Protein AF-A0A2H0LC21-F1 (afdb_monomer_lite)

Foldseek 3Di:
DVCVVPVPDDVVVVLVVPDDDVDPSVVVVVVCVVVVVVVVVVVVVVVVVVVVVVVVD

Radius of gyration: 15.8 Å; chains: 1; bounding box: 34×28×38 Å

pLDDT: mean 90.62, std 9.61, range [60.22, 98.5]

Structure (mmCIF, N/CA/C/O backbone):
data_AF-A0A2H0LC21-F1
#
_entry.id   AF-A0A2H0LC21-F1
#
loop_
_atom_site.group_PDB
_atom_site.id
_atom_site.type_symbol
_atom_site.label_atom_id
_atom_site.label_alt_id
_atom_site.label_comp_id
_atom_site.label_asym_id
_atom_site.label_entity_id
_atom_site.label_seq_id
_atom_site.pdbx_PDB_ins_code
_atom_site.Cartn_x
_atom_site.Cartn_y
_atom_site.Cartn_z
_atom_site.occupancy
_atom_site.B_iso_or_equiv
_atom_site.auth_seq_id
_atom_site.auth_comp_id
_atom_site.auth_asym_id
_atom_site.auth_atom_id
_atom_site.pdbx_PDB_model_num
ATOM 1 N N . ALA A 1 1 ? 4.188 -7.181 8.755 1.00 60.22 1 ALA A N 1
ATOM 2 C CA . ALA A 1 1 ? 4.202 -8.244 7.724 1.00 60.22 1 ALA A CA 1
ATOM 3 C C . ALA A 1 1 ? 3.893 -9.628 8.297 1.00 60.22 1 ALA A C 1
ATOM 5 O O . ALA A 1 1 ? 3.175 -10.372 7.649 1.00 60.22 1 ALA A O 1
ATOM 6 N N . ARG A 1 2 ? 4.362 -9.944 9.513 1.00 70.12 2 ARG A N 1
ATOM 7 C CA . ARG A 1 2 ? 4.195 -11.242 10.183 1.00 70.12 2 ARG A CA 1
ATOM 8 C C . ARG A 1 2 ? 2.792 -11.873 10.084 1.00 70.12 2 ARG A C 1
ATOM 10 O O . ARG A 1 2 ? 2.678 -12.980 9.589 1.00 70.12 2 ARG A O 1
ATOM 17 N N . LEU A 1 3 ? 1.726 -11.134 10.411 1.00 71.94 3 LEU A N 1
ATOM 18 C CA . LEU A 1 3 ? 0.339 -11.628 10.292 1.00 71.94 3 LEU A CA 1
ATOM 19 C C . LEU A 1 3 ? -0.045 -12.090 8.875 1.00 71.94 3 LEU A C 1
ATOM 21 O O . LEU A 1 3 ? -0.725 -13.097 8.727 1.00 71.94 3 LEU A O 1
ATOM 25 N N . ALA A 1 4 ? 0.384 -11.377 7.834 1.00 70.88 4 ALA A N 1
ATOM 26 C CA . ALA A 1 4 ? 0.093 -11.760 6.451 1.00 70.88 4 ALA A CA 1
ATOM 27 C C . ALA A 1 4 ? 0.943 -12.953 5.988 1.00 70.88 4 ALA A C 1
ATOM 29 O O . ALA A 1 4 ? 0.488 -13.744 5.176 1.00 70.88 4 ALA A O 1
ATOM 30 N N . ALA A 1 5 ? 2.160 -13.090 6.518 1.00 72.25 5 ALA A N 1
ATOM 31 C CA . ALA A 1 5 ? 3.042 -14.209 6.204 1.00 72.25 5 ALA A CA 1
ATOM 32 C C . ALA A 1 5 ? 2.641 -15.509 6.928 1.00 72.25 5 ALA A C 1
ATOM 34 O O . ALA A 1 5 ? 2.914 -16.589 6.419 1.00 72.25 5 ALA A O 1
ATOM 35 N N . GLU A 1 6 ? 2.011 -15.409 8.102 1.00 81.88 6 GLU A N 1
ATOM 36 C CA . GLU A 1 6 ? 1.758 -16.555 8.989 1.00 81.88 6 GLU A CA 1
ATOM 37 C C . GLU A 1 6 ? 0.288 -17.016 9.031 1.00 81.88 6 GLU A C 1
ATOM 39 O O . GLU A 1 6 ? 0.031 -18.144 9.433 1.00 81.88 6 GLU A O 1
ATOM 44 N N . SER A 1 7 ? -0.689 -16.186 8.641 1.00 74.88 7 SER A N 1
ATOM 45 C CA . SER A 1 7 ? -2.119 -16.527 8.812 1.00 74.88 7 SER A CA 1
ATOM 46 C C . SER A 1 7 ? -2.722 -17.392 7.703 1.00 74.88 7 SER A C 1
ATOM 48 O O . SER A 1 7 ? -3.763 -18.002 7.923 1.00 74.88 7 SER A O 1
ATOM 50 N N . GLY A 1 8 ? -2.130 -17.406 6.502 1.00 79.06 8 GLY A N 1
ATOM 51 C CA . GLY A 1 8 ? -2.756 -17.990 5.306 1.00 79.06 8 GLY A CA 1
ATOM 52 C C . GLY A 1 8 ? -4.032 -17.266 4.843 1.00 79.06 8 GLY A C 1
ATOM 53 O O . GLY A 1 8 ? -4.649 -17.684 3.868 1.00 79.06 8 GLY A O 1
ATOM 54 N N . GLU A 1 9 ? -4.434 -16.187 5.522 1.00 81.50 9 GLU A N 1
ATOM 55 C CA . GLU A 1 9 ? -5.600 -15.379 5.177 1.00 81.50 9 GLU A CA 1
ATOM 56 C C . GLU A 1 9 ? -5.236 -14.308 4.146 1.00 81.50 9 GLU A C 1
ATOM 58 O O . GLU A 1 9 ? -4.149 -13.722 4.161 1.00 81.50 9 GLU A O 1
ATOM 63 N N . GLU A 1 10 ? -6.204 -13.970 3.297 1.00 87.94 10 GLU A N 1
ATOM 64 C CA . GLU A 1 10 ? -6.059 -12.866 2.358 1.00 87.94 10 GLU A CA 1
ATOM 65 C C . GLU A 1 10 ? -5.768 -11.544 3.097 1.00 87.94 10 GLU A C 1
ATOM 67 O O . GLU A 1 10 ? -6.478 -11.188 4.048 1.00 87.94 10 GLU A O 1
ATOM 72 N N . PRO A 1 11 ? -4.799 -10.723 2.639 1.00 86.38 11 PRO A N 1
ATOM 73 C CA . PRO A 1 11 ? -4.462 -9.454 3.286 1.00 86.38 11 PRO A CA 1
ATOM 74 C C . PRO A 1 11 ? -5.654 -8.503 3.464 1.00 86.38 11 PRO A C 1
ATOM 76 O O . PRO A 1 11 ? -5.655 -7.663 4.365 1.00 86.38 11 PRO A O 1
ATOM 79 N N . ALA A 1 12 ? -6.671 -8.606 2.603 1.00 86.81 12 ALA A N 1
ATOM 80 C CA . ALA A 1 12 ? -7.909 -7.845 2.734 1.00 86.81 12 ALA A CA 1
ATOM 81 C C . ALA A 1 12 ? -8.724 -8.251 3.971 1.00 86.81 12 ALA A C 1
ATOM 83 O O . ALA A 1 12 ? -9.183 -7.368 4.697 1.00 86.81 12 ALA A O 1
ATOM 84 N N . ALA A 1 13 ? -8.845 -9.553 4.242 1.00 85.69 13 ALA A N 1
ATOM 85 C CA . ALA A 1 13 ? -9.536 -10.072 5.418 1.00 85.69 13 ALA A CA 1
ATOM 86 C C . ALA A 1 13 ? -8.807 -9.653 6.703 1.00 85.69 13 ALA A C 1
ATOM 88 O O . ALA A 1 13 ? -9.413 -9.098 7.620 1.00 85.69 13 ALA A O 1
ATOM 89 N N . LEU A 1 14 ? -7.476 -9.772 6.723 1.00 87.50 14 LEU A N 1
ATOM 90 C CA . LEU A 1 14 ? -6.654 -9.329 7.854 1.00 87.50 14 LEU A CA 1
ATOM 91 C C . LEU A 1 14 ? -6.809 -7.832 8.146 1.00 87.50 14 LEU A C 1
ATOM 93 O O . LEU A 1 14 ? -6.912 -7.437 9.307 1.00 87.50 14 LEU A O 1
ATOM 97 N N . ARG A 1 15 ? -6.870 -6.986 7.106 1.00 88.31 15 ARG A N 1
ATOM 98 C CA . ARG A 1 15 ? -7.127 -5.545 7.273 1.00 88.31 15 ARG A CA 1
ATOM 99 C C . ARG A 1 15 ? -8.491 -5.282 7.900 1.00 88.31 15 ARG A C 1
ATOM 101 O O . ARG A 1 15 ? -8.584 -4.426 8.776 1.00 88.31 15 ARG A O 1
ATOM 108 N N . GLN A 1 16 ? -9.533 -6.000 7.484 1.00 87.00 16 GLN A N 1
ATOM 109 C CA . GLN A 1 16 ? -10.869 -5.841 8.063 1.00 87.00 16 GLN A CA 1
ATOM 110 C C . GLN A 1 16 ? -10.875 -6.180 9.559 1.00 87.00 16 GLN A C 1
ATOM 112 O O . GLN A 1 16 ? -11.431 -5.418 10.345 1.00 87.00 16 GLN A O 1
ATOM 117 N N . ARG A 1 17 ? -10.176 -7.244 9.976 1.00 87.50 17 ARG A N 1
ATOM 118 C CA . ARG A 1 17 ? -10.115 -7.673 11.387 1.00 87.50 17 ARG A CA 1
ATOM 119 C C . ARG A 1 17 ? -9.522 -6.627 12.333 1.00 87.50 17 ARG A C 1
ATOM 121 O O . ARG A 1 17 ? -9.910 -6.575 13.495 1.00 87.50 17 ARG A O 1
ATOM 128 N N . VAL A 1 18 ? -8.608 -5.786 11.847 1.00 88.81 18 VAL A N 1
ATOM 129 C CA . VAL A 1 18 ? -7.978 -4.706 12.637 1.00 88.81 18 VAL A CA 1
ATOM 130 C C . VAL A 1 18 ? -8.632 -3.336 12.428 1.00 88.81 18 VAL A C 1
ATOM 132 O O . VAL A 1 18 ? -8.138 -2.325 12.935 1.00 88.81 18 VAL A O 1
ATOM 135 N N . THR A 1 19 ? -9.731 -3.278 11.671 1.00 91.94 19 THR A N 1
ATOM 136 C CA . THR A 1 19 ? -10.419 -2.031 11.326 1.00 91.94 19 THR A CA 1
ATOM 137 C C . THR A 1 19 ? -11.766 -1.958 12.031 1.00 91.94 19 THR A C 1
ATOM 139 O O . THR A 1 19 ? -12.793 -2.383 11.508 1.00 91.94 19 THR A O 1
ATOM 142 N N . SER A 1 20 ? -11.770 -1.381 13.230 1.00 92.56 20 SER A N 1
ATOM 143 C CA . SER A 1 20 ? -13.003 -1.039 13.937 1.00 92.56 20 SER A CA 1
ATOM 144 C C . SER A 1 20 ? -13.660 0.219 13.350 1.00 92.56 20 SER A C 1
ATOM 146 O O . SER A 1 20 ? -12.986 1.153 12.905 1.00 92.56 20 SER A O 1
ATOM 148 N N . LYS A 1 21 ? -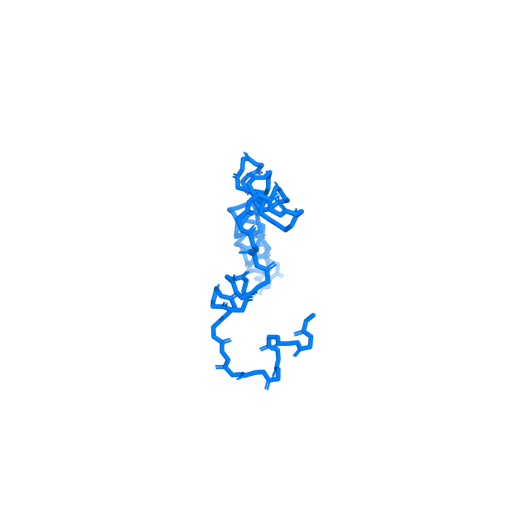15.000 0.261 13.374 1.00 87.69 21 LYS A N 1
ATOM 149 C CA . LYS A 1 21 ? -15.791 1.417 12.923 1.00 87.69 21 LYS A CA 1
ATOM 150 C C . LYS A 1 21 ? -15.413 2.658 13.736 1.00 87.69 21 LYS A C 1
ATOM 152 O O . LYS A 1 21 ? -15.433 2.604 14.963 1.00 87.69 21 LYS A O 1
ATOM 157 N N . LYS A 1 22 ? -15.109 3.776 13.063 1.00 90.75 22 LYS A N 1
ATOM 158 C CA . LYS A 1 22 ? -14.592 5.023 13.677 1.00 90.75 22 LYS A CA 1
ATOM 159 C C . LYS A 1 22 ? -13.257 4.864 14.438 1.00 90.75 22 LYS A C 1
ATOM 161 O O . LYS A 1 22 ? -12.907 5.734 15.231 1.00 90.75 22 LYS A O 1
ATOM 166 N N . GLY A 1 23 ? -12.514 3.778 14.215 1.00 94.81 23 GLY A N 1
ATOM 167 C CA . GLY A 1 23 ? -11.194 3.560 14.808 1.00 94.81 23 GLY A CA 1
ATOM 168 C C . GLY A 1 23 ? -10.066 4.302 14.082 1.00 94.81 23 GLY A C 1
ATOM 169 O O . GLY A 1 23 ? -10.236 4.829 12.980 1.00 94.81 23 GLY A O 1
ATOM 170 N N . THR A 1 24 ? -8.872 4.289 14.676 1.00 95.06 24 THR A N 1
ATOM 171 C CA . THR A 1 24 ? -7.664 4.909 14.100 1.00 95.06 24 THR A CA 1
ATOM 172 C C . THR A 1 24 ? -7.225 4.230 12.799 1.00 95.06 24 THR A C 1
ATOM 174 O O . THR A 1 24 ? -6.861 4.917 11.843 1.00 95.06 24 THR A O 1
ATOM 177 N N . THR A 1 25 ? -7.340 2.899 12.708 1.00 92.94 25 THR A N 1
ATOM 178 C CA . THR A 1 25 ? -7.046 2.139 11.481 1.00 92.94 25 THR A CA 1
ATOM 179 C C . THR A 1 25 ? -7.973 2.533 10.331 1.00 92.94 25 THR A C 1
ATOM 181 O O . THR A 1 25 ? -7.516 2.730 9.207 1.00 92.94 25 THR A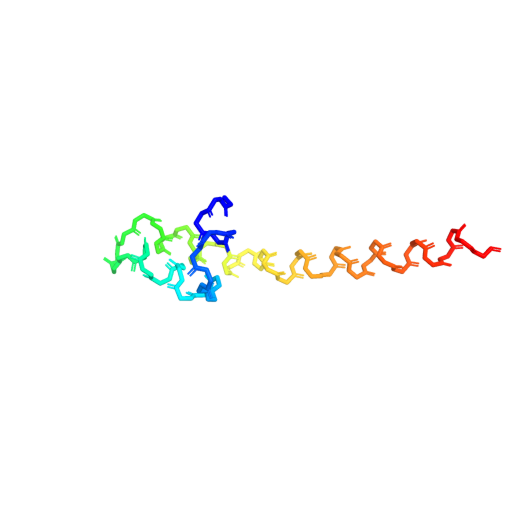 O 1
ATOM 184 N N . GLU A 1 26 ? -9.272 2.711 10.600 1.00 95.12 26 GLU A N 1
ATOM 185 C CA . GLU A 1 26 ? -10.248 3.130 9.586 1.00 95.12 26 GLU A CA 1
ATOM 186 C C . GLU A 1 26 ? -9.918 4.528 9.048 1.00 95.12 26 GLU A C 1
ATOM 188 O O . GLU A 1 26 ? -9.938 4.750 7.835 1.00 95.12 26 GLU A O 1
ATOM 193 N N . ALA A 1 27 ? -9.576 5.464 9.940 1.00 96.62 27 ALA A N 1
ATOM 194 C CA . ALA A 1 27 ? -9.184 6.818 9.563 1.00 96.62 27 ALA A CA 1
ATOM 195 C C . ALA A 1 27 ? -7.932 6.823 8.669 1.00 96.62 27 ALA A C 1
ATOM 197 O O . ALA A 1 27 ? -7.924 7.483 7.626 1.00 96.62 27 ALA A O 1
ATOM 198 N N . ALA A 1 28 ? -6.911 6.034 9.021 1.00 95.75 28 ALA A N 1
ATOM 199 C CA . ALA A 1 28 ? -5.704 5.889 8.210 1.00 95.75 28 ALA A CA 1
ATOM 200 C C . AL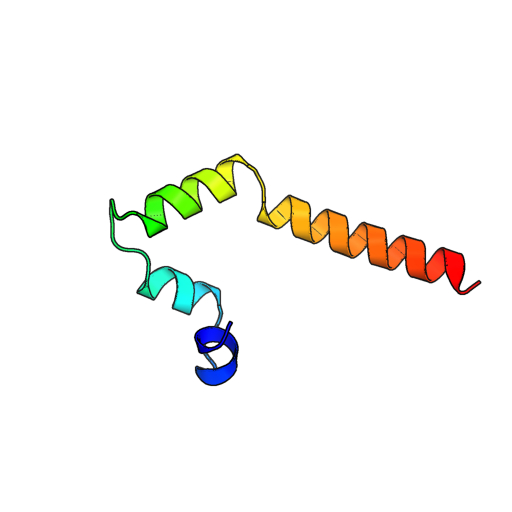A A 1 28 ? -6.010 5.292 6.824 1.00 95.75 28 ALA A C 1
ATOM 202 O O . ALA A 1 28 ? -5.595 5.848 5.806 1.00 95.75 28 ALA A O 1
ATOM 203 N N . LEU A 1 29 ? -6.798 4.212 6.759 1.00 94.50 29 LEU A N 1
ATOM 204 C CA . LEU A 1 29 ? -7.176 3.570 5.494 1.00 94.50 29 LEU A CA 1
ATOM 205 C C . LEU A 1 29 ? -7.964 4.512 4.573 1.00 94.50 29 LEU A C 1
ATOM 207 O O . LEU A 1 29 ? -7.698 4.548 3.371 1.00 94.50 29 LEU A O 1
ATOM 211 N N . LYS A 1 30 ? -8.879 5.320 5.123 1.00 95.62 30 LYS A N 1
ATOM 212 C CA . LYS A 1 30 ? -9.596 6.356 4.362 1.00 95.62 30 LYS A CA 1
ATOM 213 C C . LYS A 1 30 ? -8.636 7.380 3.763 1.00 95.62 30 LYS A C 1
ATOM 215 O O . LYS A 1 30 ? -8.798 7.760 2.604 1.00 95.62 30 LYS A O 1
ATOM 220 N N . GLN A 1 31 ? -7.628 7.813 4.518 1.00 97.94 31 GLN A N 1
ATOM 221 C CA . GLN A 1 31 ? -6.631 8.744 3.996 1.00 97.94 31 GLN A CA 1
ATOM 222 C C . GLN A 1 31 ? -5.773 8.098 2.901 1.00 97.94 31 GLN A C 1
ATOM 224 O O . GLN A 1 31 ? -5.540 8.719 1.868 1.00 97.94 31 GLN A O 1
ATOM 229 N N . PHE A 1 32 ? -5.371 6.835 3.062 1.00 96.88 32 PHE A N 1
ATOM 230 C CA . PHE A 1 32 ? -4.616 6.111 2.034 1.00 96.88 32 PHE A CA 1
ATOM 231 C C . PHE A 1 32 ? -5.404 5.929 0.734 1.00 96.88 32 PHE A C 1
ATOM 233 O O . PHE A 1 32 ? -4.828 6.048 -0.349 1.00 96.88 32 PHE A O 1
ATOM 240 N N . GLN A 1 33 ? -6.714 5.685 0.828 1.00 95.56 33 GLN A N 1
ATOM 241 C CA . GLN A 1 33 ? -7.601 5.638 -0.336 1.00 95.56 33 GLN A CA 1
ATOM 242 C C . GLN A 1 33 ? -7.679 6.998 -1.035 1.00 95.56 33 GLN A C 1
ATOM 244 O O . GLN A 1 33 ? -7.478 7.061 -2.246 1.00 95.56 33 GLN A O 1
ATOM 249 N N . LYS A 1 34 ? -7.888 8.090 -0.284 1.00 97.88 34 LYS A N 1
ATOM 250 C CA . LYS A 1 34 ? -7.903 9.459 -0.835 1.00 97.88 34 LYS A CA 1
ATOM 251 C C . LYS A 1 34 ? -6.589 9.830 -1.520 1.00 97.88 34 LYS A C 1
ATOM 253 O O . LYS A 1 34 ? -6.601 10.447 -2.577 1.00 97.88 34 LYS A O 1
ATOM 258 N N . SER A 1 35 ? -5.463 9.427 -0.939 1.00 98.06 35 SER A N 1
ATOM 259 C CA . SER A 1 35 ? -4.125 9.648 -1.496 1.00 98.06 35 SER A CA 1
ATOM 260 C C . SER A 1 35 ? -3.748 8.653 -2.604 1.00 98.06 35 SER A C 1
ATOM 262 O O . SER A 1 35 ? -2.617 8.685 -3.082 1.00 98.06 35 SER A O 1
ATOM 264 N N . ALA A 1 36 ? -4.661 7.761 -3.010 1.00 97.31 36 ALA A N 1
ATOM 265 C CA . ALA A 1 36 ? -4.455 6.756 -4.053 1.00 97.31 36 ALA A CA 1
ATOM 266 C C . ALA A 1 36 ? -3.188 5.898 -3.857 1.00 97.31 36 ALA A C 1
ATOM 268 O O . ALA A 1 36 ? -2.538 5.508 -4.829 1.00 97.31 36 ALA A O 1
ATOM 269 N N . VAL A 1 37 ? -2.840 5.580 -2.603 1.00 97.56 37 VAL A N 1
ATOM 270 C CA . VAL A 1 37 ? -1.582 4.892 -2.253 1.00 97.56 37 VAL A CA 1
ATOM 271 C C . VAL A 1 37 ? -1.455 3.544 -2.967 1.00 97.56 37 VAL A C 1
ATOM 273 O O . VAL A 1 37 ? -0.415 3.261 -3.556 1.00 97.56 37 VAL A O 1
ATOM 276 N N . GLY A 1 38 ? -2.523 2.735 -2.980 1.00 95.25 38 GLY A N 1
ATOM 277 C CA . GLY A 1 38 ? -2.521 1.426 -3.647 1.00 95.25 38 GLY A CA 1
ATOM 278 C C . GLY A 1 38 ? -2.240 1.529 -5.149 1.00 95.25 38 GLY A C 1
ATOM 279 O O . GLY A 1 38 ? -1.339 0.868 -5.657 1.00 95.25 38 GLY A O 1
ATOM 280 N N . ALA A 1 39 ? -2.937 2.438 -5.836 1.00 96.62 39 ALA A N 1
ATOM 281 C CA . ALA A 1 39 ? -2.717 2.689 -7.258 1.00 96.62 39 ALA A CA 1
ATOM 282 C C . ALA A 1 39 ? -1.319 3.279 -7.531 1.00 96.62 39 ALA A C 1
ATOM 284 O O . ALA A 1 39 ? -0.717 3.014 -8.568 1.00 96.62 39 ALA A O 1
ATOM 285 N N . GLY A 1 40 ? -0.783 4.083 -6.607 1.00 98.50 40 GLY A N 1
ATOM 286 C CA . GLY A 1 40 ? 0.584 4.598 -6.677 1.00 98.50 40 GLY A CA 1
ATOM 287 C C . GLY A 1 40 ? 1.632 3.486 -6.635 1.00 98.50 40 GLY A C 1
ATOM 288 O O . GLY A 1 40 ? 2.529 3.466 -7.478 1.00 98.50 40 GLY A O 1
ATOM 289 N N . ILE A 1 41 ? 1.484 2.538 -5.705 1.00 98.12 41 ILE A N 1
ATOM 290 C CA . ILE A 1 41 ? 2.363 1.366 -5.591 1.00 98.12 41 ILE A CA 1
ATOM 291 C C . ILE A 1 41 ? 2.307 0.528 -6.872 1.00 98.12 41 ILE A C 1
ATOM 293 O O . ILE A 1 41 ? 3.354 0.215 -7.433 1.00 98.12 41 ILE A O 1
ATOM 297 N N . GLU A 1 42 ? 1.109 0.222 -7.376 1.00 98.06 42 GLU A N 1
ATOM 298 C CA . GLU A 1 42 ? 0.931 -0.550 -8.613 1.00 98.06 42 GLU A CA 1
ATOM 299 C C . GLU A 1 42 ? 1.639 0.111 -9.804 1.00 98.06 42 GLU A C 1
ATOM 301 O O . GLU A 1 42 ? 2.455 -0.519 -10.483 1.00 98.06 42 GLU A O 1
ATOM 306 N N . ARG A 1 43 ? 1.399 1.412 -10.022 1.00 98.38 43 ARG A N 1
ATOM 307 C CA . ARG A 1 43 ? 2.071 2.167 -11.089 1.00 98.38 43 ARG A CA 1
ATOM 308 C C . ARG A 1 43 ? 3.590 2.145 -10.937 1.00 98.38 43 ARG A C 1
ATOM 310 O O . ARG A 1 43 ? 4.288 1.993 -11.940 1.00 98.38 43 ARG A O 1
ATOM 317 N N . GLY A 1 44 ? 4.090 2.285 -9.709 1.00 98.44 44 GLY A N 1
ATOM 318 C CA . GLY A 1 44 ? 5.518 2.238 -9.399 1.00 98.44 44 GLY A CA 1
ATOM 319 C C . GLY A 1 44 ? 6.146 0.889 -9.749 1.00 98.44 44 GLY A C 1
ATOM 320 O O . GLY A 1 44 ? 7.151 0.847 -10.457 1.00 98.44 44 GLY A O 1
ATOM 321 N N . VAL A 1 45 ? 5.516 -0.214 -9.337 1.00 98.50 45 VAL A N 1
ATOM 322 C CA . VAL A 1 45 ? 5.977 -1.577 -9.648 1.00 98.50 45 VAL A CA 1
ATOM 323 C C . VAL A 1 45 ? 5.988 -1.820 -11.157 1.00 98.50 45 VAL A C 1
ATOM 325 O O . VAL A 1 45 ? 6.979 -2.312 -11.698 1.00 98.50 45 VAL A O 1
ATOM 328 N N . LEU A 1 46 ? 4.933 -1.417 -11.870 1.00 98.38 46 LEU A N 1
ATOM 329 C CA . LEU A 1 46 ? 4.875 -1.553 -13.327 1.00 98.38 46 LEU A CA 1
ATOM 330 C C . LEU A 1 46 ? 5.951 -0.715 -14.033 1.00 98.38 46 LEU A C 1
ATOM 332 O O . LEU A 1 46 ? 6.530 -1.173 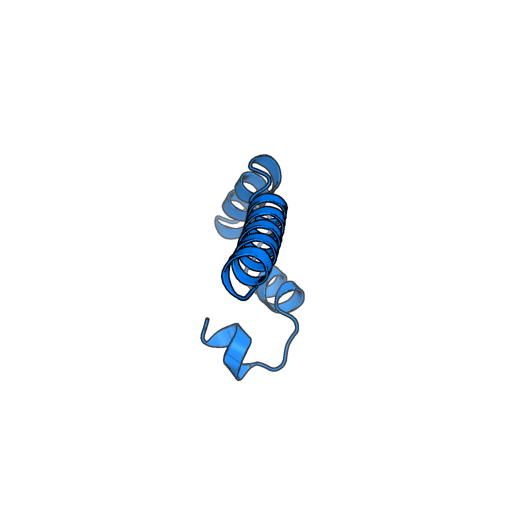-15.019 1.00 98.38 46 LEU A O 1
ATOM 336 N N . ALA A 1 47 ? 6.232 0.496 -13.545 1.00 98.50 47 ALA A N 1
ATOM 337 C CA . ALA A 1 47 ? 7.302 1.340 -14.074 1.00 98.50 47 ALA A CA 1
ATOM 338 C C . ALA A 1 47 ? 8.683 0.711 -13.858 1.00 98.50 47 ALA A C 1
ATOM 340 O O . ALA A 1 47 ? 9.464 0.629 -14.807 1.00 98.50 47 ALA A O 1
ATOM 341 N N . ALA A 1 48 ? 8.951 0.191 -12.658 1.00 98.19 48 ALA A N 1
ATOM 342 C CA . ALA A 1 48 ? 10.186 -0.525 -12.356 1.00 98.19 48 ALA A CA 1
ATOM 343 C C . ALA A 1 48 ? 10.355 -1.764 -13.252 1.00 98.19 48 ALA A C 1
ATOM 345 O O . ALA A 1 48 ? 11.417 -1.966 -13.840 1.00 98.19 48 ALA A O 1
ATOM 346 N N . ALA A 1 49 ? 9.289 -2.548 -13.441 1.00 98.06 49 ALA A N 1
ATOM 347 C CA . ALA A 1 49 ? 9.307 -3.723 -14.308 1.00 98.06 49 ALA A CA 1
ATOM 348 C C . ALA A 1 49 ? 9.572 -3.367 -15.782 1.00 98.06 49 ALA A C 1
ATOM 350 O O . ALA A 1 49 ? 10.311 -4.079 -16.462 1.00 98.06 49 ALA A O 1
ATOM 351 N N . ARG A 1 50 ? 8.997 -2.264 -16.290 1.00 98.25 50 ARG A N 1
ATOM 352 C CA . ARG A 1 50 ? 9.312 -1.755 -17.639 1.00 98.25 50 ARG A CA 1
ATOM 353 C C . ARG A 1 50 ? 10.783 -1.376 -17.750 1.00 98.25 50 ARG A C 1
ATOM 355 O O . ARG A 1 50 ? 11.452 -1.860 -18.657 1.00 98.25 50 ARG A O 1
ATOM 362 N N . ARG A 1 51 ? 11.292 -0.597 -16.792 1.00 98.06 51 ARG A N 1
ATOM 363 C CA . ARG A 1 51 ? 12.684 -0.145 -16.796 1.00 98.06 51 ARG A CA 1
ATOM 364 C C . ARG A 1 51 ? 13.673 -1.307 -16.739 1.00 98.06 51 ARG A C 1
ATOM 36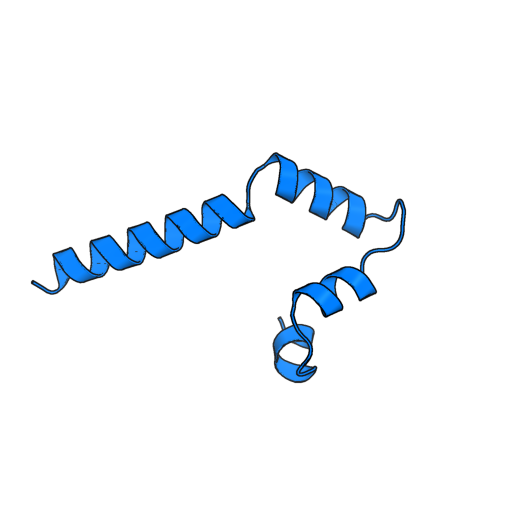6 O O . ARG A 1 51 ? 14.665 -1.298 -17.456 1.00 98.06 51 ARG A O 1
ATOM 373 N N . SER A 1 52 ? 13.391 -2.327 -15.931 1.00 97.81 52 SER A N 1
ATOM 374 C CA . SER A 1 52 ? 14.219 -3.535 -15.871 1.00 97.81 52 SER A CA 1
ATOM 375 C C . SER A 1 52 ? 14.330 -4.222 -17.236 1.00 97.81 52 SER A C 1
ATOM 377 O O . SER A 1 52 ? 15.431 -4.581 -17.634 1.00 97.81 52 SER A O 1
ATOM 379 N N . ARG A 1 53 ? 13.230 -4.333 -17.996 1.00 97.44 53 ARG A N 1
ATOM 380 C CA . ARG A 1 53 ? 13.250 -4.923 -19.347 1.00 97.44 53 ARG A CA 1
ATOM 381 C C . ARG A 1 53 ? 14.029 -4.094 -20.364 1.00 97.44 53 ARG A C 1
ATOM 383 O O . ARG A 1 53 ? 14.602 -4.667 -21.281 1.00 97.44 53 ARG A O 1
ATOM 390 N N . GLU A 1 54 ? 14.028 -2.771 -20.226 1.00 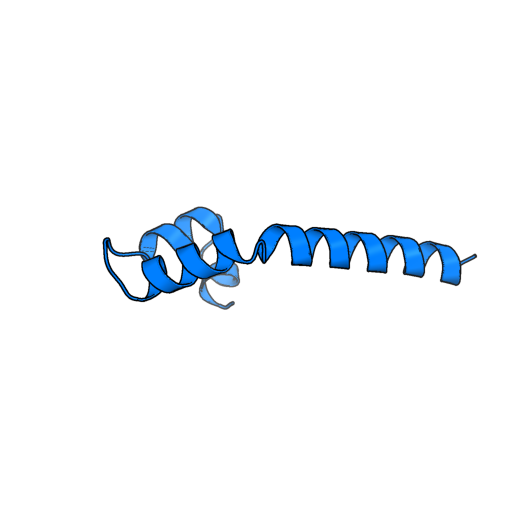97.44 54 GLU A N 1
ATOM 391 C CA . GLU A 1 54 ? 14.840 -1.885 -21.071 1.00 97.44 54 GLU A CA 1
ATOM 392 C C . GLU A 1 54 ? 16.336 -2.045 -20.793 1.00 97.44 54 GLU A C 1
ATOM 394 O O . GLU A 1 54 ? 17.126 -1.968 -21.721 1.00 97.44 54 GLU A O 1
ATOM 399 N N . LEU A 1 55 ? 16.713 -2.253 -19.526 1.00 96.19 55 LEU A N 1
ATOM 400 C CA . LEU A 1 55 ? 18.107 -2.383 -19.090 1.00 96.19 55 LEU A CA 1
ATOM 401 C C . LEU A 1 55 ? 18.728 -3.754 -19.382 1.00 96.19 55 LEU A C 1
ATOM 403 O O . LEU A 1 55 ? 19.947 -3.869 -19.399 1.00 96.19 55 LEU A O 1
ATOM 407 N N . SER A 1 56 ? 17.911 -4.796 -19.535 1.00 88.88 56 SER A N 1
ATOM 408 C CA . SER A 1 56 ? 18.374 -6.161 -19.829 1.00 88.88 56 SER A CA 1
ATOM 409 C C . SER A 1 56 ? 18.422 -6.488 -21.328 1.00 88.88 56 SER A C 1
ATOM 411 O O . SER A 1 56 ? 18.682 -7.639 -21.675 1.00 88.88 56 SER A O 1
ATOM 413 N N . ARG A 1 57 ? 18.134 -5.514 -22.198 1.00 63.12 57 ARG A N 1
ATOM 414 C CA . ARG A 1 57 ? 18.407 -5.581 -23.640 1.00 63.12 57 ARG A CA 1
ATOM 415 C C . ARG A 1 57 ? 19.767 -4.969 -23.932 1.00 63.12 57 ARG A C 1
ATOM 417 O O . ARG A 1 57 ? 20.421 -5.492 -24.855 1.00 63.12 57 ARG A O 1
#

Secondary structure (DSSP, 8-state):
-HHHHHS-S-HHHHHHHT--TTSHHHHHHHHHHHTTHHHHHHHHHHHHHHHHHHHT-

Sequence (57 aa):
ARLAAESGEEPAALRQRVTSKKGTTEAALKQFQKSAVGAGIERGVLAAARRSRELSR